Protein AF-A0A443QVW9-F1 (afdb_monomer_lite)

Structure (mmCIF, N/CA/C/O backbone):
data_AF-A0A443QVW9-F1
#
_entry.id   AF-A0A443QVW9-F1
#
loop_
_atom_site.group_PDB
_atom_site.id
_atom_site.type_symbol
_atom_site.label_atom_id
_atom_site.label_alt_id
_atom_site.label_comp_id
_atom_site.label_asym_id
_atom_site.label_entity_id
_atom_site.label_seq_id
_atom_site.pdbx_PDB_ins_code
_atom_site.Cartn_x
_atom_site.Cartn_y
_atom_site.Cartn_z
_atom_site.occupancy
_atom_site.B_iso_or_equiv
_atom_site.auth_seq_id
_atom_site.auth_comp_id
_atom_site.auth_asym_id
_atom_site.auth_atom_id
_atom_site.pdbx_PDB_model_num
ATOM 1 N N . MET A 1 1 ? -19.995 3.198 6.892 1.00 50.34 1 MET A N 1
ATOM 2 C CA . MET A 1 1 ? -18.628 3.761 6.885 1.00 50.34 1 MET A CA 1
ATOM 3 C C . MET A 1 1 ? -17.688 2.695 6.343 1.00 50.34 1 MET A C 1
ATOM 5 O O . MET A 1 1 ? -17.582 1.649 6.967 1.00 50.34 1 MET A O 1
ATOM 9 N N . SER A 1 2 ? -17.094 2.879 5.162 1.00 64.44 2 SER A N 1
ATOM 10 C CA . SER A 1 2 ? -16.105 1.927 4.634 1.00 64.44 2 SER A CA 1
ATOM 11 C C . SER A 1 2 ? -14.801 2.066 5.418 1.00 64.44 2 SER A C 1
ATOM 13 O O . SER A 1 2 ? -14.270 3.170 5.522 1.00 64.44 2 SER A O 1
ATOM 15 N N . THR A 1 3 ? -14.287 0.969 5.971 1.00 79.19 3 THR A N 1
ATOM 16 C CA . THR A 1 3 ? -12.974 0.950 6.630 1.00 79.19 3 THR A CA 1
ATOM 17 C C . THR A 1 3 ? -11.889 1.345 5.624 1.00 79.19 3 THR A C 1
ATOM 19 O O . THR A 1 3 ? -11.852 0.734 4.549 1.00 79.19 3 THR A O 1
ATOM 22 N N . PRO A 1 4 ? -11.020 2.328 5.928 1.00 88.94 4 PRO A N 1
ATOM 23 C CA . PRO A 1 4 ? -9.924 2.707 5.045 1.00 88.94 4 PRO A CA 1
ATOM 24 C C . PRO A 1 4 ? -9.041 1.506 4.706 1.00 88.94 4 PRO A C 1
ATOM 26 O O . PRO A 1 4 ? -8.842 0.605 5.525 1.00 88.94 4 PRO A O 1
ATOM 29 N N . GLN A 1 5 ? -8.498 1.502 3.495 1.00 92.12 5 GLN A N 1
ATOM 30 C CA . GLN A 1 5 ? -7.687 0.408 2.984 1.00 92.12 5 GLN A CA 1
ATOM 31 C C . GLN A 1 5 ? -6.344 0.948 2.509 1.00 92.12 5 GLN A C 1
ATOM 33 O O . GLN A 1 5 ? -6.285 1.930 1.773 1.00 92.12 5 GLN A O 1
ATOM 38 N N . VAL A 1 6 ? -5.271 0.274 2.907 1.00 93.81 6 VAL A N 1
ATOM 39 C CA . VAL A 1 6 ? -3.919 0.558 2.440 1.00 93.81 6 VAL A CA 1
ATOM 40 C C . VAL A 1 6 ? -3.589 -0.381 1.291 1.00 93.81 6 VAL A C 1
ATOM 42 O O . VAL A 1 6 ? -3.777 -1.593 1.399 1.00 93.81 6 VAL A O 1
ATOM 45 N N . THR A 1 7 ? -3.061 0.170 0.205 1.00 93.06 7 THR A N 1
ATOM 46 C CA . THR A 1 7 ? -2.527 -0.587 -0.927 1.00 93.06 7 THR A CA 1
ATOM 47 C C . THR A 1 7 ? -1.035 -0.312 -1.072 1.00 93.06 7 THR A C 1
ATOM 49 O O . THR A 1 7 ? -0.602 0.838 -0.998 1.00 93.06 7 THR A O 1
ATOM 52 N N . ALA A 1 8 ? -0.256 -1.371 -1.251 1.00 91.75 8 ALA A N 1
ATOM 53 C CA . ALA A 1 8 ? 1.181 -1.338 -1.449 1.00 91.75 8 ALA A CA 1
ATOM 54 C C . ALA A 1 8 ? 1.529 -1.429 -2.942 1.00 91.75 8 ALA A C 1
ATOM 56 O O . ALA A 1 8 ? 0.952 -2.231 -3.682 1.00 91.75 8 ALA A O 1
ATOM 57 N N . TYR A 1 9 ? 2.509 -0.639 -3.369 1.00 89.06 9 TYR A N 1
ATOM 58 C CA . TYR A 1 9 ? 3.019 -0.591 -4.738 1.00 89.06 9 TYR A CA 1
ATOM 59 C C . TYR A 1 9 ? 4.541 -0.682 -4.724 1.00 89.06 9 TYR A C 1
ATOM 61 O O . TYR A 1 9 ? 5.171 -0.094 -3.849 1.00 89.06 9 TYR A O 1
ATOM 69 N N . ILE A 1 10 ? 5.133 -1.377 -5.697 1.00 87.00 10 ILE A N 1
ATOM 70 C CA . ILE A 1 10 ? 6.578 -1.310 -5.948 1.00 87.00 10 ILE A CA 1
ATOM 71 C C . ILE A 1 10 ? 6.850 -0.283 -7.045 1.00 87.00 10 ILE A C 1
ATOM 73 O O . ILE A 1 10 ? 6.169 -0.271 -8.076 1.00 87.00 10 ILE A O 1
ATOM 77 N N . ILE A 1 11 ? 7.818 0.591 -6.807 1.00 85.50 11 ILE A N 1
ATOM 78 C CA . ILE A 1 11 ? 8.219 1.643 -7.739 1.00 85.50 11 ILE A CA 1
ATOM 79 C C . ILE A 1 11 ? 9.738 1.706 -7.850 1.00 85.50 11 ILE A C 1
ATOM 81 O O . ILE A 1 11 ? 10.445 1.355 -6.907 1.00 85.50 11 ILE A O 1
ATOM 85 N N . ASN A 1 12 ? 10.235 2.194 -8.981 1.00 83.81 12 ASN A N 1
ATOM 86 C CA . ASN A 1 12 ? 11.650 2.518 -9.152 1.00 83.81 12 ASN A CA 1
ATOM 87 C C . ASN A 1 12 ? 11.939 3.994 -8.816 1.00 83.81 12 ASN A C 1
ATOM 89 O O . ASN A 1 12 ? 11.043 4.782 -8.492 1.00 83.81 12 ASN A O 1
ATOM 93 N N . GLU A 1 13 ? 13.208 4.392 -8.901 1.00 81.94 13 GLU A N 1
ATOM 94 C CA . GLU A 1 13 ? 13.626 5.759 -8.581 1.00 81.94 13 GLU A CA 1
ATOM 95 C C . GLU A 1 13 ? 12.971 6.831 -9.474 1.00 81.94 13 GLU A C 1
ATOM 97 O O . GLU A 1 13 ? 12.591 7.893 -8.974 1.00 81.94 13 GLU A O 1
ATOM 102 N N . ALA A 1 14 ? 12.788 6.561 -10.770 1.00 80.81 14 ALA A N 1
ATOM 103 C CA . ALA A 1 14 ? 12.148 7.501 -11.692 1.00 80.81 14 ALA A CA 1
ATOM 104 C C . ALA A 1 14 ? 10.682 7.755 -11.304 1.00 80.81 14 ALA A C 1
ATOM 106 O O . ALA A 1 14 ? 10.269 8.903 -11.140 1.00 80.81 14 ALA A O 1
ATOM 107 N N . GLN A 1 15 ? 9.923 6.684 -11.056 1.00 82.56 15 GLN A N 1
ATOM 108 C CA . GLN A 1 15 ? 8.537 6.753 -10.592 1.00 82.56 15 GLN A CA 1
ATOM 109 C C . GLN A 1 15 ? 8.421 7.443 -9.229 1.00 82.56 15 GLN A C 1
ATOM 111 O O . GLN A 1 15 ? 7.493 8.215 -9.002 1.00 82.56 15 GLN A O 1
ATOM 116 N N . ARG A 1 16 ? 9.387 7.236 -8.327 1.00 80.56 16 ARG A N 1
ATOM 117 C CA . ARG A 1 16 ? 9.418 7.904 -7.019 1.00 80.56 16 ARG A CA 1
ATOM 118 C C . ARG A 1 16 ? 9.534 9.423 -7.134 1.00 80.56 16 ARG A C 1
ATOM 120 O O . ARG A 1 16 ? 8.894 10.134 -6.360 1.00 80.56 16 ARG A O 1
ATOM 127 N N . ARG A 1 17 ? 10.349 9.923 -8.067 1.00 79.94 17 ARG A N 1
ATOM 128 C CA . ARG A 1 17 ? 10.502 11.370 -8.300 1.00 79.94 17 ARG A CA 1
ATOM 129 C C . ARG A 1 17 ? 9.184 11.987 -8.764 1.00 79.94 17 ARG A C 1
ATOM 131 O O . ARG A 1 17 ? 8.789 13.011 -8.220 1.00 79.94 17 ARG A O 1
ATOM 138 N N . ILE A 1 18 ? 8.479 11.312 -9.672 1.00 78.62 18 ILE A N 1
ATOM 139 C CA . ILE A 1 18 ? 7.162 11.737 -10.169 1.00 78.62 18 ILE A CA 1
ATOM 140 C C . ILE A 1 18 ? 6.127 11.713 -9.038 1.00 78.62 18 ILE A C 1
ATOM 142 O O . ILE A 1 18 ? 5.429 12.697 -8.822 1.00 78.62 18 ILE A O 1
ATOM 146 N N . TRP A 1 19 ? 6.100 10.646 -8.234 1.00 76.31 19 TRP A N 1
ATOM 147 C CA . TRP A 1 19 ? 5.164 10.506 -7.111 1.00 76.31 19 TRP A CA 1
ATOM 148 C C . TRP A 1 19 ? 5.306 11.615 -6.060 1.00 76.31 19 TRP A C 1
ATOM 150 O O . TRP A 1 19 ? 4.339 11.966 -5.393 1.00 76.31 19 TRP A O 1
ATOM 160 N N . SER A 1 20 ? 6.512 12.161 -5.888 1.00 70.00 20 SER A N 1
ATOM 161 C CA . SER A 1 20 ? 6.760 13.277 -4.970 1.00 70.00 20 SER A CA 1
ATOM 162 C C . SER A 1 20 ? 6.390 14.644 -5.556 1.00 70.00 20 SER A C 1
ATOM 164 O O . SER A 1 20 ? 6.330 15.610 -4.797 1.00 70.00 20 SER A O 1
ATOM 166 N N . GLN A 1 21 ? 6.224 14.744 -6.877 1.00 68.25 21 GLN A N 1
ATOM 167 C CA . GLN A 1 21 ? 5.995 15.997 -7.602 1.00 68.25 21 GLN A CA 1
ATOM 168 C C . GLN A 1 21 ? 4.536 16.159 -8.042 1.00 68.25 21 GLN A C 1
ATOM 170 O O . GLN A 1 21 ? 4.031 17.279 -8.075 1.00 68.25 21 GLN A O 1
ATOM 175 N N . GLU A 1 22 ? 3.841 15.066 -8.365 1.00 58.50 22 GLU A N 1
ATOM 176 C CA . GLU A 1 22 ? 2.443 15.125 -8.781 1.00 58.50 22 GLU A CA 1
ATOM 177 C C . GLU A 1 22 ? 1.484 15.232 -7.585 1.00 58.50 22 GLU A C 1
ATOM 179 O O . GLU A 1 22 ? 1.321 14.308 -6.791 1.00 58.50 22 GLU A O 1
ATOM 184 N N . LEU A 1 23 ? 0.764 16.357 -7.528 1.00 53.66 23 LEU A N 1
ATOM 185 C CA . LEU A 1 23 ? -0.484 16.533 -6.767 1.00 53.66 23 LEU A CA 1
ATOM 186 C C . LEU A 1 23 ? -1.653 15.717 -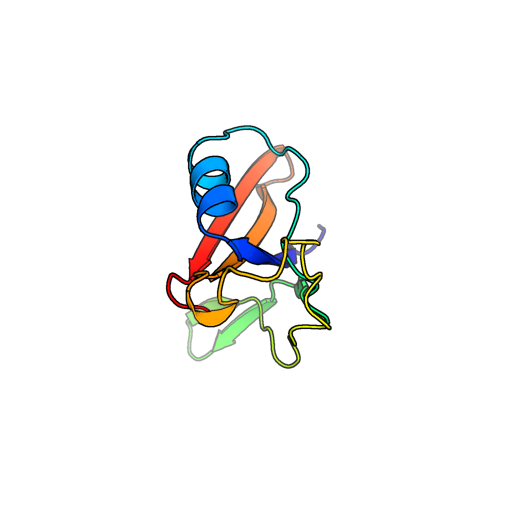7.352 1.00 53.66 23 LEU A C 1
ATOM 188 O O . LEU A 1 23 ? -2.713 15.620 -6.734 1.00 53.66 23 LE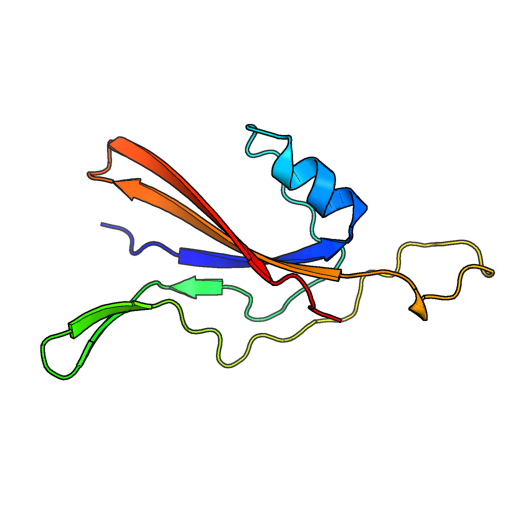U A O 1
ATOM 192 N N . ASN A 1 24 ? -1.481 15.152 -8.551 1.00 48.78 24 ASN A N 1
ATOM 193 C CA . ASN A 1 24 ? -2.533 14.465 -9.280 1.00 48.78 24 ASN A CA 1
ATOM 194 C C . ASN A 1 24 ? -2.481 12.957 -9.051 1.00 48.78 24 ASN A C 1
ATOM 196 O O . ASN A 1 24 ? -1.466 12.297 -9.245 1.00 48.78 24 ASN A O 1
ATOM 200 N N . LEU A 1 25 ? -3.639 12.412 -8.684 1.00 49.22 25 LEU A N 1
ATOM 201 C CA . LEU A 1 25 ? -3.932 10.993 -8.484 1.00 49.22 25 LEU A CA 1
ATOM 202 C C . LEU A 1 25 ? -3.934 10.190 -9.808 1.00 49.22 25 LEU A C 1
ATOM 204 O O . LEU A 1 25 ? -4.787 9.327 -10.016 1.00 49.22 25 LEU A O 1
ATOM 208 N N . GLY A 1 26 ? -3.020 10.493 -10.734 1.00 46.72 26 GLY A N 1
ATOM 209 C CA . GLY A 1 26 ? -2.848 9.760 -11.985 1.00 46.72 26 GLY A CA 1
ATOM 210 C C . GLY A 1 26 ? -2.431 8.318 -11.712 1.00 46.72 26 GLY A C 1
ATOM 211 O O . GLY A 1 26 ? -1.738 8.048 -10.733 1.00 46.72 26 GLY A O 1
ATOM 212 N N . LYS A 1 27 ? -2.910 7.378 -12.543 1.00 53.25 27 LYS A N 1
ATOM 213 C CA . LYS A 1 27 ? -2.723 5.926 -12.380 1.00 53.25 27 LYS A CA 1
ATOM 214 C C . LYS A 1 27 ? -1.284 5.606 -11.983 1.00 53.25 27 LYS A C 1
ATOM 216 O O . LYS A 1 27 ? -0.355 5.719 -12.773 1.00 53.25 27 LYS A O 1
ATOM 221 N N . LYS A 1 28 ? -1.144 5.184 -10.732 1.00 63.22 28 LYS A N 1
ATOM 222 C CA . LYS A 1 28 ? 0.107 4.809 -10.087 1.00 63.22 28 LYS A CA 1
ATOM 223 C C . LYS A 1 28 ? 0.598 3.503 -10.684 1.00 63.22 28 LYS A C 1
ATOM 225 O O . LYS A 1 28 ? 0.288 2.419 -10.193 1.00 63.22 28 LYS A O 1
ATOM 230 N N . GLU A 1 29 ? 1.293 3.610 -11.807 1.00 67.06 29 GLU A N 1
ATOM 231 C CA . GLU A 1 29 ? 1.870 2.458 -12.479 1.00 67.06 29 GLU A CA 1
ATOM 232 C C . GLU A 1 29 ? 2.988 1.883 -11.613 1.00 67.06 29 GLU A C 1
ATOM 234 O O . GLU A 1 29 ? 4.011 2.514 -11.363 1.00 67.06 29 GLU A O 1
ATOM 239 N N . SER A 1 30 ? 2.770 0.669 -11.116 1.00 75.50 30 SER A N 1
ATOM 240 C CA . SER A 1 30 ? 3.786 -0.075 -10.382 1.00 75.50 30 SER A CA 1
ATOM 241 C C . SER A 1 30 ? 4.760 -0.714 -11.372 1.00 75.50 30 SER A C 1
ATOM 243 O O . SER A 1 30 ? 4.334 -1.300 -12.369 1.00 75.50 30 SER A O 1
ATOM 245 N N . CYS A 1 31 ? 6.067 -0.641 -11.105 1.00 78.31 31 CYS A N 1
ATOM 246 C CA . CYS A 1 31 ? 7.091 -1.292 -11.938 1.00 78.31 31 CYS A CA 1
ATOM 247 C C . CYS A 1 31 ? 7.133 -2.822 -11.770 1.00 78.31 31 CYS A C 1
ATOM 249 O O . CYS A 1 31 ? 7.897 -3.513 -12.438 1.00 78.31 31 CYS A O 1
ATOM 251 N N . GLY A 1 32 ? 6.312 -3.375 -10.879 1.00 79.69 32 GLY A N 1
ATOM 252 C CA . GLY A 1 32 ? 6.227 -4.800 -10.603 1.00 79.69 32 GLY A CA 1
ATOM 253 C C . GLY A 1 32 ? 4.859 -5.167 -10.049 1.00 79.69 32 GLY A C 1
ATOM 254 O O . GLY A 1 32 ? 4.002 -4.314 -9.835 1.00 79.69 32 GLY A O 1
ATOM 255 N N . GLN A 1 33 ? 4.631 -6.458 -9.836 1.00 84.00 33 GLN A N 1
ATOM 256 C CA . GLN A 1 33 ? 3.378 -6.936 -9.271 1.00 84.00 33 GLN A CA 1
ATOM 257 C C . GLN A 1 33 ? 3.622 -7.399 -7.840 1.00 84.00 33 GLN A C 1
ATOM 259 O O . GLN A 1 33 ? 4.475 -8.245 -7.598 1.00 84.00 33 GLN A O 1
ATOM 264 N N . ILE A 1 34 ? 2.862 -6.875 -6.883 1.00 88.81 34 ILE A N 1
ATOM 265 C CA . ILE A 1 34 ? 2.835 -7.393 -5.514 1.00 88.81 34 ILE A CA 1
ATOM 266 C C . ILE A 1 34 ? 1.515 -8.148 -5.341 1.00 88.81 34 ILE A C 1
ATOM 268 O O . ILE A 1 34 ? 0.441 -7.607 -5.586 1.00 88.81 34 ILE A O 1
ATOM 272 N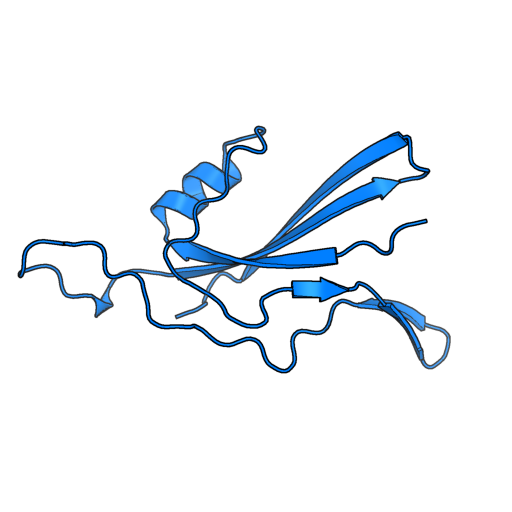 N . SER A 1 35 ? 1.595 -9.409 -4.933 1.00 91.06 35 SER A N 1
ATOM 273 C CA . SER A 1 35 ? 0.440 -10.203 -4.505 1.00 91.06 35 SER A CA 1
ATOM 274 C C . SER A 1 35 ? 0.140 -9.956 -3.025 1.00 91.06 35 SER A C 1
ATOM 276 O O . SER A 1 35 ? 1.063 -9.727 -2.237 1.00 91.06 35 SER A O 1
ATOM 278 N N . ASN A 1 36 ? -1.143 -10.001 -2.647 1.00 92.25 36 ASN A N 1
ATOM 279 C CA . ASN A 1 36 ? -1.625 -9.650 -1.302 1.00 92.25 36 ASN A CA 1
ATOM 280 C C . ASN A 1 36 ? -1.134 -8.262 -0.850 1.00 92.25 36 ASN A C 1
ATOM 282 O O . ASN A 1 36 ? -0.675 -8.076 0.276 1.00 92.25 36 ASN A O 1
ATOM 286 N N . ASN A 1 37 ? -1.192 -7.289 -1.759 1.00 92.88 37 ASN A N 1
ATOM 287 C CA . ASN A 1 37 ? -0.684 -5.934 -1.569 1.00 92.88 37 ASN A CA 1
ATOM 288 C C . ASN A 1 37 ? -1.709 -4.990 -0.933 1.00 92.88 37 ASN A C 1
ATOM 290 O O . ASN A 1 37 ? -1.568 -3.776 -1.020 1.00 92.88 37 ASN A O 1
ATOM 294 N N . THR A 1 38 ? -2.754 -5.520 -0.315 1.00 94.00 38 THR A N 1
ATOM 295 C CA . THR A 1 38 ? -3.857 -4.738 0.222 1.00 94.00 38 THR A CA 1
ATOM 296 C C . THR A 1 38 ? -4.144 -5.178 1.647 1.00 94.00 38 THR A C 1
ATOM 298 O O . THR A 1 38 ? -4.253 -6.374 1.908 1.00 94.00 38 THR A O 1
ATOM 301 N N . ALA A 1 39 ? -4.305 -4.217 2.554 1.00 94.69 39 ALA A N 1
ATOM 302 C CA . ALA A 1 39 ? -4.679 -4.465 3.938 1.00 94.69 39 ALA A CA 1
ATOM 303 C C . ALA A 1 39 ? -5.722 -3.444 4.398 1.00 94.69 39 ALA A C 1
ATOM 305 O O . ALA A 1 39 ? -5.633 -2.255 4.084 1.00 94.69 39 ALA A O 1
ATOM 306 N N . LYS A 1 40 ? -6.717 -3.903 5.156 1.00 93.19 40 LYS A N 1
ATOM 307 C CA . LYS A 1 40 ? -7.657 -3.005 5.832 1.00 93.19 40 LYS A CA 1
ATOM 308 C C . LYS A 1 40 ? -6.967 -2.368 7.033 1.00 93.19 40 LYS A C 1
ATOM 310 O O . LYS A 1 40 ? -6.118 -2.995 7.664 1.00 93.19 40 LYS A O 1
ATOM 315 N N . MET A 1 41 ? -7.325 -1.123 7.326 1.00 90.56 41 MET A N 1
ATOM 316 C CA . MET A 1 41 ? -6.959 -0.496 8.588 1.00 90.56 41 MET A CA 1
ATOM 317 C C . MET A 1 41 ? -7.876 -1.019 9.689 1.00 90.56 41 MET A C 1
ATOM 319 O O . MET A 1 41 ? -9.100 -0.936 9.577 1.00 90.56 41 MET A O 1
ATOM 323 N N . GLU A 1 42 ? -7.276 -1.536 10.750 1.00 89.31 42 GLU A N 1
ATOM 324 C CA . GLU A 1 42 ? -7.958 -2.088 11.912 1.00 89.31 42 GLU A CA 1
ATOM 325 C C . GLU A 1 42 ? -7.566 -1.284 13.150 1.00 89.31 42 GLU A C 1
ATOM 327 O O . GLU A 1 42 ? -6.393 -0.958 13.357 1.00 89.31 42 GLU A O 1
ATOM 332 N N . CYS A 1 43 ? -8.557 -0.941 13.969 1.00 87.00 43 CYS A N 1
ATOM 333 C CA . CYS A 1 43 ? -8.304 -0.364 15.280 1.00 87.00 43 CYS A CA 1
ATOM 334 C C . CYS A 1 43 ? -7.892 -1.494 16.222 1.00 87.00 43 CYS A C 1
ATOM 336 O O . CYS A 1 43 ? -8.674 -2.412 16.465 1.00 87.00 43 CYS A O 1
ATOM 338 N N . ILE A 1 44 ? -6.675 -1.420 16.742 1.00 83.12 44 ILE A N 1
ATOM 339 C CA . ILE A 1 44 ? -6.153 -2.350 17.734 1.00 83.12 44 ILE A CA 1
ATOM 340 C C . ILE A 1 44 ? -6.077 -1.605 19.063 1.00 83.12 44 ILE A C 1
ATOM 342 O O . ILE A 1 44 ? -5.476 -0.531 19.154 1.00 83.12 44 ILE A O 1
ATOM 346 N N . GLU A 1 45 ? -6.706 -2.185 20.080 1.00 82.50 45 GLU A N 1
ATOM 347 C CA . GLU A 1 45 ? -6.650 -1.725 21.463 1.00 82.50 45 GLU A CA 1
ATOM 348 C C . GLU A 1 45 ? -5.763 -2.678 22.258 1.00 82.50 45 GLU A C 1
ATOM 350 O O . GLU A 1 45 ? -6.078 -3.857 22.411 1.00 82.50 45 GLU A O 1
ATOM 355 N N . PHE A 1 46 ? -4.631 -2.172 22.746 1.00 75.56 46 PHE A N 1
ATOM 356 C CA . PHE A 1 46 ? -3.746 -2.916 23.636 1.00 75.56 46 PHE A CA 1
ATOM 357 C C . PHE A 1 46 ? -3.257 -1.990 24.744 1.00 75.56 46 PHE A C 1
ATOM 359 O O . PHE A 1 46 ? -2.677 -0.948 24.451 1.00 75.56 46 PHE A O 1
ATOM 366 N N . GLN A 1 47 ? -3.504 -2.376 26.001 1.00 70.75 47 GLN A N 1
ATOM 367 C CA . GLN A 1 47 ? -3.031 -1.662 27.197 1.00 70.75 47 GLN A CA 1
ATOM 368 C C . GLN A 1 47 ? -3.247 -0.135 27.112 1.00 70.75 47 GLN A C 1
ATOM 370 O O . GLN A 1 47 ? -2.297 0.635 27.162 1.00 70.75 47 GLN A O 1
ATOM 375 N N . GLU A 1 48 ? -4.504 0.292 26.928 1.00 75.50 48 GLU A N 1
ATOM 376 C CA . GLU A 1 48 ? -4.944 1.704 26.848 1.00 75.50 48 GLU A CA 1
ATOM 377 C C . GLU A 1 48 ? -4.521 2.491 25.591 1.00 75.50 48 GLU A C 1
ATOM 379 O O . GLU A 1 48 ? -5.028 3.588 25.349 1.00 75.50 48 GLU A O 1
ATOM 384 N N . ILE A 1 49 ? -3.678 1.926 24.723 1.00 76.19 49 ILE A N 1
ATOM 385 C CA . ILE A 1 49 ? -3.275 2.565 23.467 1.00 76.19 49 ILE A CA 1
ATOM 386 C C . ILE A 1 49 ? -4.248 2.166 22.353 1.00 76.19 49 ILE A C 1
ATOM 388 O O . ILE A 1 49 ? -4.357 0.994 21.984 1.00 76.19 49 ILE A O 1
ATOM 392 N N . LYS A 1 50 ? -4.924 3.164 21.771 1.00 86.38 50 LYS A N 1
ATOM 393 C CA . LYS A 1 50 ? -5.734 3.015 20.553 1.00 86.38 50 LYS A CA 1
ATOM 394 C C . LYS A 1 50 ? -4.869 3.298 19.333 1.00 86.38 50 LYS A C 1
ATOM 396 O O . LYS A 1 50 ? -4.523 4.447 19.072 1.00 86.38 50 LYS A O 1
ATOM 401 N N . SER A 1 51 ? -4.531 2.253 18.583 1.00 86.25 51 SER A N 1
ATOM 402 C CA . SER A 1 51 ? -3.758 2.369 17.343 1.00 86.25 51 SER A CA 1
ATOM 403 C C . SER A 1 51 ? -4.589 1.951 16.139 1.00 86.25 51 SER A C 1
ATOM 405 O O . SER A 1 51 ? -5.383 1.020 16.221 1.00 86.25 51 SER A O 1
ATOM 407 N N . VAL A 1 52 ? -4.379 2.608 15.000 1.00 88.44 52 VAL A N 1
ATOM 408 C CA . VAL A 1 52 ? -4.951 2.196 13.712 1.00 88.44 52 VAL A CA 1
ATOM 409 C C . VAL A 1 52 ? -3.834 1.584 12.882 1.00 88.44 52 VAL A C 1
ATOM 411 O O . VAL A 1 52 ? -2.855 2.258 12.566 1.00 88.44 52 VAL A O 1
ATOM 414 N N . ILE A 1 53 ? -3.953 0.297 12.566 1.00 90.00 53 ILE A N 1
ATOM 415 C CA . ILE A 1 53 ? -2.874 -0.503 11.979 1.00 90.00 53 ILE A CA 1
ATOM 416 C C . ILE A 1 53 ? -3.378 -1.205 10.717 1.00 90.00 53 ILE A C 1
ATOM 418 O O . ILE A 1 53 ? -4.471 -1.756 10.696 1.00 90.00 53 ILE A O 1
ATOM 422 N N . ALA A 1 54 ? -2.559 -1.222 9.663 1.00 92.25 54 ALA A N 1
ATOM 423 C CA . ALA A 1 54 ? -2.766 -2.064 8.486 1.00 92.25 54 ALA A CA 1
ATOM 424 C C . ALA A 1 54 ? -1.657 -3.124 8.424 1.00 92.25 54 ALA A C 1
ATOM 426 O O . ALA A 1 54 ? -0.476 -2.784 8.341 1.00 92.25 54 ALA A O 1
ATOM 427 N N . SER A 1 55 ? -2.023 -4.409 8.492 1.00 93.12 55 SER A N 1
ATOM 428 C CA . SER A 1 55 ? -1.061 -5.517 8.587 1.00 93.12 55 SER A CA 1
ATOM 429 C C . SER A 1 55 ? -0.897 -6.261 7.260 1.00 93.12 55 SER A C 1
ATOM 431 O O . SER A 1 55 ? -1.858 -6.780 6.698 1.00 93.12 55 SER A O 1
ATOM 433 N N . PHE A 1 56 ? 0.346 -6.372 6.788 1.00 93.19 56 PHE A N 1
ATOM 434 C CA . PHE A 1 56 ? 0.711 -7.046 5.539 1.00 93.19 56 PHE A CA 1
ATOM 435 C C . PHE A 1 56 ? 1.484 -8.343 5.832 1.00 93.19 56 PHE A C 1
ATOM 437 O O . PHE A 1 56 ? 2.704 -8.388 5.721 1.00 93.19 56 PHE A O 1
ATOM 444 N N . LYS A 1 57 ? 0.785 -9.414 6.234 1.00 91.69 57 LYS A N 1
ATOM 445 C CA . LYS A 1 57 ? 1.421 -10.678 6.682 1.00 91.69 57 LYS A CA 1
ATOM 446 C C . LYS A 1 57 ? 1.887 -11.596 5.551 1.00 91.69 57 LYS A C 1
ATOM 448 O O . LYS A 1 57 ? 2.783 -12.411 5.735 1.00 91.69 57 LYS A O 1
ATOM 453 N N . SER A 1 58 ? 1.242 -11.515 4.391 1.00 91.69 58 SER A N 1
ATOM 454 C CA . SER A 1 58 ? 1.477 -12.433 3.266 1.00 91.69 58 SER A CA 1
ATOM 455 C C . SER A 1 58 ? 1.745 -11.697 1.958 1.00 91.69 58 SER A C 1
ATOM 457 O O . SER A 1 58 ? 1.509 -12.251 0.884 1.00 91.69 58 SER A O 1
ATOM 459 N N . MET A 1 59 ? 2.222 -10.454 2.058 1.00 92.38 59 MET A N 1
ATOM 460 C CA . MET A 1 59 ? 2.612 -9.640 0.914 1.00 92.38 59 MET A CA 1
ATOM 461 C C . MET A 1 59 ? 3.849 -10.247 0.253 1.00 92.38 59 MET A C 1
ATOM 463 O O . MET A 1 59 ? 4.836 -10.545 0.925 1.00 92.38 59 MET A O 1
ATOM 467 N N . ARG A 1 60 ? 3.790 -10.462 -1.062 1.00 89.44 60 ARG A N 1
ATOM 468 C CA . ARG A 1 60 ? 4.891 -11.073 -1.819 1.00 89.44 60 ARG A CA 1
ATOM 469 C C . ARG A 1 60 ? 5.050 -10.394 -3.161 1.00 89.44 60 ARG A C 1
ATOM 471 O O . ARG A 1 60 ? 4.055 -10.146 -3.843 1.00 89.44 60 ARG A O 1
ATOM 478 N N . LEU A 1 61 ? 6.294 -10.175 -3.568 1.00 86.31 61 LEU A N 1
ATOM 479 C CA . LEU A 1 61 ? 6.605 -9.752 -4.924 1.00 86.31 61 LEU A CA 1
ATOM 480 C C . LEU A 1 61 ? 6.282 -10.910 -5.885 1.00 86.31 61 LEU A C 1
ATOM 482 O O . LEU A 1 61 ? 6.914 -11.963 -5.843 1.00 86.31 61 LEU A O 1
ATOM 486 N N . ALA A 1 62 ? 5.248 -10.737 -6.705 1.00 78.25 62 ALA A N 1
ATOM 487 C CA . ALA A 1 62 ? 4.988 -11.595 -7.853 1.00 78.25 62 ALA A CA 1
ATOM 488 C C . ALA A 1 62 ? 5.969 -11.229 -8.981 1.00 78.25 62 ALA A C 1
ATOM 490 O O . ALA A 1 62 ? 6.584 -10.163 -8.938 1.00 78.25 62 ALA A O 1
ATOM 491 N N . LYS A 1 63 ? 6.159 -12.135 -9.957 1.00 66.88 63 LYS A N 1
ATOM 492 C CA . LYS A 1 63 ? 7.200 -12.033 -11.002 1.00 66.88 63 LYS A CA 1
ATOM 493 C C . LYS A 1 63 ? 7.388 -10.578 -11.477 1.00 66.88 63 LYS A C 1
ATOM 495 O O . LYS A 1 63 ? 6.403 -9.964 -11.894 1.00 66.88 63 LYS A O 1
ATOM 500 N N . PRO A 1 64 ? 8.612 -10.019 -11.427 1.00 57.06 64 PRO A N 1
ATOM 501 C CA . PRO A 1 64 ? 8.842 -8.654 -11.878 1.00 57.06 64 PRO A CA 1
ATOM 502 C C . PRO A 1 64 ? 8.458 -8.542 -13.356 1.00 57.06 64 PRO A C 1
ATOM 504 O O . PRO A 1 64 ? 8.834 -9.397 -14.163 1.00 57.06 64 PRO A O 1
ATOM 507 N N . LYS A 1 65 ? 7.716 -7.490 -13.720 1.00 56.06 65 LYS A N 1
ATOM 508 C CA . LYS A 1 65 ? 7.587 -7.089 -15.122 1.00 56.06 65 LYS A CA 1
ATOM 509 C C . LYS A 1 65 ? 8.959 -6.567 -15.534 1.00 56.06 65 LYS A C 1
ATOM 511 O O . LYS A 1 65 ? 9.273 -5.410 -15.282 1.00 56.06 65 LYS A O 1
ATOM 516 N N . ARG A 1 66 ? 9.813 -7.428 -16.093 1.00 54.97 66 ARG A N 1
ATOM 517 C CA . ARG A 1 66 ? 11.040 -6.955 -16.736 1.00 54.97 66 ARG A CA 1
ATOM 518 C C . ARG A 1 66 ? 10.601 -6.017 -17.851 1.00 54.97 66 ARG A C 1
ATOM 520 O O . ARG A 1 66 ? 9.898 -6.445 -18.759 1.00 54.97 66 ARG A O 1
ATOM 527 N N . ALA A 1 67 ? 10.965 -4.744 -17.743 1.00 49.16 67 ALA A N 1
ATOM 528 C CA . ALA A 1 67 ? 10.968 -3.884 -18.910 1.00 49.16 67 ALA A CA 1
ATOM 529 C C . ALA A 1 67 ? 11.884 -4.550 -19.946 1.00 49.16 67 ALA A C 1
ATOM 531 O O . ALA A 1 67 ? 12.951 -5.046 -19.575 1.00 49.16 67 ALA A O 1
ATOM 532 N N . ASP A 1 68 ? 11.464 -4.592 -21.207 1.00 49.12 68 ASP A N 1
ATOM 533 C CA . ASP A 1 68 ? 12.260 -5.079 -22.335 1.00 49.12 68 ASP A CA 1
ATOM 534 C C . ASP A 1 68 ? 13.474 -4.158 -22.563 1.00 49.12 68 ASP A C 1
ATOM 536 O O . ASP A 1 68 ? 13.548 -3.394 -23.524 1.00 49.12 68 ASP A O 1
ATOM 540 N N . LYS A 1 69 ? 14.430 -4.152 -21.631 1.00 51.41 69 LYS A N 1
ATOM 541 C CA . LYS A 1 69 ? 15.669 -3.394 -21.750 1.00 51.41 69 LYS A CA 1
ATOM 542 C C . LYS A 1 69 ? 16.695 -4.237 -22.496 1.00 51.41 69 LYS A C 1
ATOM 544 O O . LYS A 1 69 ? 16.979 -5.381 -22.143 1.00 51.41 69 LYS A O 1
ATOM 549 N N . LYS A 1 70 ? 17.246 -3.639 -23.554 1.00 52.84 70 LYS A N 1
ATOM 550 C CA . LYS A 1 70 ? 18.309 -4.183 -24.404 1.00 52.84 70 LYS A CA 1
ATOM 551 C C . LYS A 1 70 ? 19.507 -4.621 -23.549 1.00 52.84 70 LYS A C 1
ATOM 553 O O . LYS A 1 70 ? 20.219 -3.770 -23.042 1.00 52.84 70 LYS A O 1
ATOM 558 N N . ALA A 1 71 ? 19.674 -5.935 -23.409 1.00 47.88 71 ALA A N 1
ATOM 559 C CA . ALA A 1 71 ? 20.862 -6.785 -23.201 1.00 47.88 71 ALA A CA 1
ATOM 560 C C . ALA A 1 71 ? 22.182 -6.288 -22.539 1.00 47.88 71 ALA A C 1
ATOM 562 O O . ALA A 1 71 ? 23.113 -7.086 -22.493 1.00 47.88 71 ALA A O 1
ATOM 563 N N . MET A 1 72 ? 22.329 -5.066 -22.017 1.00 50.03 72 MET A N 1
ATOM 564 C CA . MET A 1 72 ? 23.631 -4.571 -21.534 1.00 50.03 72 MET A CA 1
ATOM 565 C C . MET A 1 72 ? 23.596 -3.750 -20.234 1.00 50.03 72 MET A C 1
ATOM 567 O O . MET A 1 72 ? 24.654 -3.425 -19.706 1.00 50.03 72 MET A O 1
ATOM 571 N N . GLU A 1 73 ? 22.425 -3.468 -19.659 1.00 50.06 73 GLU A N 1
ATOM 572 C CA . GLU A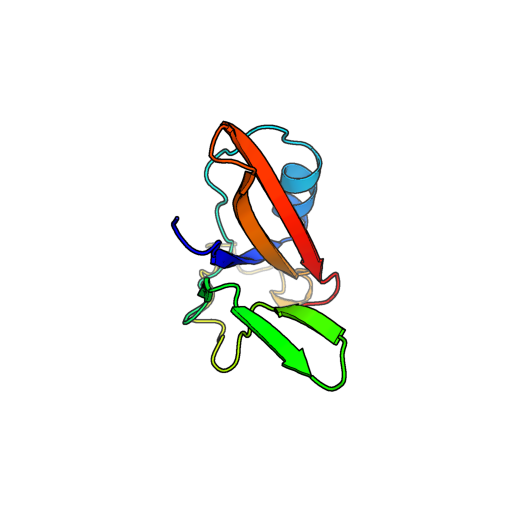 1 73 ? 22.340 -2.930 -18.293 1.00 50.06 73 GLU A CA 1
ATOM 573 C C . GLU A 1 73 ? 22.116 -4.082 -17.308 1.00 50.06 73 GLU A C 1
ATOM 575 O O . GLU A 1 73 ? 21.127 -4.817 -17.393 1.00 50.06 73 GLU A O 1
ATOM 580 N N . SER A 1 74 ? 23.048 -4.269 -16.374 1.00 55.03 74 SER A N 1
ATOM 581 C CA . SER A 1 74 ? 22.871 -5.177 -15.248 1.00 55.03 74 SER A CA 1
ATOM 582 C C . SER A 1 74 ? 21.642 -4.752 -14.446 1.00 55.03 74 SER A C 1
ATOM 584 O O . SER A 1 74 ? 21.599 -3.673 -13.869 1.00 55.03 74 SER A O 1
ATOM 586 N N . VAL A 1 75 ? 20.656 -5.644 -14.338 1.00 52.38 75 VAL A N 1
ATOM 587 C CA . VAL A 1 75 ? 19.431 -5.485 -13.519 1.00 52.38 75 VAL A CA 1
ATOM 588 C C . VAL A 1 75 ? 19.739 -5.225 -12.026 1.00 52.38 75 VAL A C 1
ATOM 590 O O . VAL A 1 75 ? 18.845 -4.914 -11.250 1.00 52.38 75 VAL A O 1
ATOM 593 N N . MET A 1 76 ? 21.004 -5.344 -11.617 1.00 58.62 76 MET A N 1
ATOM 594 C CA . MET A 1 76 ? 21.476 -5.276 -10.234 1.00 58.62 76 MET A CA 1
ATOM 595 C C . MET A 1 76 ? 21.610 -3.850 -9.667 1.00 58.62 76 MET A C 1
ATOM 597 O O . MET A 1 76 ? 21.749 -3.726 -8.456 1.00 58.62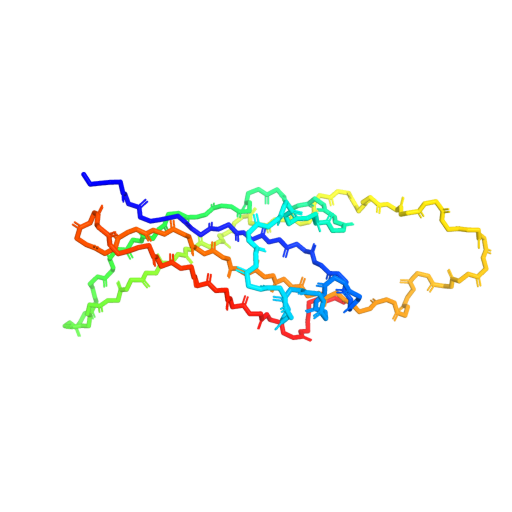 76 MET A O 1
ATOM 601 N N . ASP A 1 77 ? 21.535 -2.796 -10.491 1.00 64.81 77 ASP A N 1
ATOM 602 C CA . ASP A 1 77 ? 21.736 -1.403 -10.038 1.00 64.81 77 ASP A CA 1
ATOM 603 C C . ASP A 1 77 ? 20.436 -0.587 -9.901 1.00 64.81 77 ASP A C 1
ATOM 605 O O . ASP A 1 77 ? 20.457 0.567 -9.456 1.00 64.81 77 ASP A O 1
ATOM 609 N N . GLU A 1 78 ? 19.286 -1.155 -10.277 1.00 72.31 78 GLU A N 1
ATOM 610 C CA . GLU A 1 78 ? 18.004 -0.466 -10.122 1.00 72.31 78 GLU A CA 1
ATOM 611 C C . GLU A 1 78 ? 17.556 -0.478 -8.655 1.00 72.31 78 GLU A C 1
ATOM 613 O O . GLU A 1 78 ? 17.412 -1.529 -8.039 1.00 72.31 78 GLU A O 1
ATOM 618 N N . LYS A 1 79 ? 17.306 0.715 -8.101 1.00 80.38 79 LYS A N 1
ATOM 619 C CA . LYS A 1 79 ? 16.786 0.888 -6.740 1.00 80.38 79 LYS A CA 1
ATOM 620 C C . LYS A 1 79 ? 15.268 0.892 -6.749 1.00 80.38 79 LYS A C 1
ATOM 622 O O . LYS A 1 79 ? 14.655 1.738 -7.418 1.00 80.38 79 LYS A O 1
ATOM 627 N N . PHE A 1 80 ? 14.674 0.027 -5.935 1.00 83.44 80 PHE A N 1
ATOM 628 C CA . PHE A 1 80 ? 13.231 -0.031 -5.764 1.00 83.44 80 PHE A CA 1
ATOM 629 C C . PHE A 1 80 ? 12.794 0.473 -4.382 1.00 83.44 80 PHE A C 1
ATOM 631 O O . PHE A 1 80 ? 13.550 0.564 -3.411 1.00 83.44 80 PHE A O 1
ATOM 638 N N . ALA A 1 81 ? 11.534 0.891 -4.310 1.00 85.69 81 ALA A N 1
ATOM 639 C CA . ALA A 1 81 ? 10.873 1.291 -3.081 1.00 85.69 81 ALA A CA 1
ATOM 640 C C . ALA A 1 81 ? 9.464 0.706 -3.043 1.00 85.69 81 ALA A C 1
ATOM 642 O O . ALA A 1 81 ? 8.799 0.580 -4.073 1.00 85.69 81 ALA A O 1
ATOM 643 N N . ILE A 1 82 ? 8.991 0.398 -1.836 1.00 88.62 82 ILE A N 1
ATOM 644 C CA . ILE A 1 82 ? 7.584 0.071 -1.606 1.00 88.62 82 ILE A CA 1
ATOM 645 C C . ILE A 1 82 ? 6.886 1.322 -1.079 1.00 88.62 82 ILE A C 1
ATOM 647 O O . ILE A 1 82 ? 7.354 1.956 -0.127 1.00 88.62 82 ILE A O 1
ATOM 651 N N . VAL A 1 83 ? 5.761 1.662 -1.705 1.00 89.50 83 VAL A N 1
ATOM 652 C CA . VAL A 1 83 ? 4.875 2.750 -1.288 1.00 89.50 83 VAL A CA 1
ATOM 653 C C . VAL A 1 83 ? 3.591 2.169 -0.745 1.00 89.50 83 VAL A C 1
ATOM 655 O O . VAL A 1 83 ? 2.898 1.439 -1.446 1.00 89.50 83 VAL A O 1
ATOM 658 N N . PHE A 1 84 ? 3.258 2.540 0.484 1.00 92.12 84 PHE A N 1
ATOM 659 C CA . PHE A 1 84 ? 1.972 2.253 1.097 1.00 92.12 84 PHE A CA 1
ATOM 660 C C . PHE A 1 84 ? 1.089 3.477 0.967 1.00 92.12 84 PHE A C 1
ATOM 662 O O . PHE A 1 84 ? 1.457 4.557 1.428 1.00 92.12 84 PHE A O 1
ATOM 669 N N . GLN A 1 85 ? -0.072 3.308 0.353 1.00 90.88 85 GLN A N 1
ATOM 670 C CA . GLN A 1 85 ? -1.010 4.394 0.143 1.00 90.88 85 GLN A CA 1
ATOM 671 C C . GLN A 1 85 ? -2.386 4.048 0.686 1.00 90.88 85 GLN A C 1
ATOM 673 O O . GLN A 1 85 ? -2.894 2.958 0.441 1.00 90.88 85 GLN A O 1
ATOM 678 N N . SER A 1 86 ? -3.014 5.017 1.341 1.00 91.19 86 SER A N 1
ATOM 679 C CA . SER A 1 86 ? -4.430 4.981 1.688 1.00 91.19 86 SER A CA 1
ATOM 680 C C . SER A 1 86 ? -5.128 6.216 1.145 1.00 91.19 86 SER A C 1
ATOM 682 O O . SER A 1 86 ? -4.592 7.322 1.230 1.00 91.19 86 SER A O 1
ATOM 684 N N . GLU A 1 87 ? -6.329 6.024 0.614 1.00 88.94 87 GLU A N 1
ATOM 685 C CA . GLU A 1 87 ? -7.234 7.104 0.246 1.00 88.94 87 GLU A CA 1
ATOM 686 C C . GLU A 1 87 ? -8.562 6.889 0.966 1.00 88.94 87 GLU A C 1
ATOM 688 O O . GLU A 1 87 ? -9.182 5.829 0.867 1.00 88.94 87 GLU A O 1
ATOM 693 N N . PHE A 1 88 ? -8.977 7.879 1.747 1.00 88.69 88 PHE A N 1
ATOM 694 C CA . PHE A 1 88 ? -10.205 7.820 2.529 1.00 88.69 88 PHE A CA 1
ATOM 695 C C . PHE A 1 88 ? -10.766 9.221 2.753 1.00 88.69 88 PHE A C 1
ATOM 697 O O . PHE A 1 88 ? -10.109 10.220 2.473 1.00 88.69 88 PHE A O 1
ATOM 704 N N . LYS A 1 89 ? -12.003 9.305 3.250 1.00 89.00 89 LYS A N 1
ATOM 705 C CA . LYS A 1 89 ? -12.643 10.583 3.573 1.00 89.00 89 LYS A CA 1
ATOM 706 C C . LYS A 1 89 ? -12.831 10.732 5.074 1.00 89.00 89 LYS A C 1
ATOM 708 O O . LYS A 1 89 ? -13.461 9.878 5.696 1.00 89.00 89 LYS A O 1
ATOM 713 N N . ILE A 1 90 ? -12.355 11.834 5.644 1.00 88.06 90 ILE A N 1
ATOM 714 C CA . ILE A 1 90 ? -12.671 12.211 7.025 1.00 88.06 90 ILE A CA 1
ATOM 715 C C . ILE A 1 90 ? -14.082 12.815 7.033 1.00 88.06 90 ILE A C 1
ATOM 717 O O . ILE A 1 90 ? -14.412 13.659 6.196 1.00 88.06 90 ILE A O 1
ATOM 721 N N . TYR A 1 91 ? -14.943 12.314 7.925 1.00 87.19 91 TYR A N 1
ATOM 722 C CA . TYR A 1 91 ? -16.372 12.668 8.010 1.00 87.19 91 TYR A CA 1
ATOM 723 C C . TYR A 1 91 ? -17.151 12.513 6.689 1.00 87.19 91 TYR A C 1
ATOM 725 O O . TYR A 1 91 ? -18.171 13.158 6.478 1.00 87.19 91 TYR A O 1
ATOM 733 N N . GLY A 1 92 ? -16.665 11.677 5.763 1.00 84.75 92 GLY A N 1
ATOM 734 C CA . GLY A 1 92 ? -17.279 11.492 4.442 1.00 84.75 92 GLY A CA 1
ATOM 735 C C . GLY A 1 92 ? -17.136 12.682 3.483 1.00 84.75 92 GLY A C 1
ATOM 736 O O . GLY A 1 92 ? -17.581 12.580 2.340 1.00 84.75 92 GLY A O 1
ATOM 737 N N . GLN A 1 93 ? -16.488 13.771 3.903 1.00 87.88 93 GLN A N 1
ATOM 738 C CA . GLN A 1 93 ? -16.422 15.028 3.152 1.00 87.88 93 GLN A CA 1
ATOM 739 C C . GLN A 1 93 ? -15.003 15.388 2.725 1.00 87.88 93 GLN A C 1
ATOM 741 O O . GLN A 1 93 ? -14.799 15.763 1.575 1.00 87.88 93 GLN A O 1
ATOM 746 N N . ILE A 1 94 ? -14.024 15.246 3.620 1.00 89.00 94 ILE A N 1
ATOM 747 C CA . ILE A 1 94 ? -12.656 15.715 3.385 1.00 89.00 94 ILE A CA 1
ATOM 748 C C . ILE A 1 94 ? -11.834 14.557 2.812 1.00 89.00 94 ILE A C 1
ATOM 750 O O . ILE A 1 94 ? -11.542 13.622 3.563 1.00 89.00 94 ILE A O 1
ATOM 754 N N . PRO A 1 95 ? -11.480 14.562 1.513 1.00 87.94 95 PRO A N 1
ATOM 755 C CA . PRO A 1 95 ? -10.628 13.530 0.942 1.00 87.94 95 PRO A CA 1
ATOM 756 C C . PRO A 1 95 ? -9.211 13.661 1.498 1.00 87.94 95 PRO A C 1
ATOM 758 O O . PRO A 1 95 ? -8.632 14.744 1.531 1.00 87.94 95 PRO A O 1
ATOM 761 N N . VAL A 1 96 ? -8.652 12.538 1.928 1.00 86.88 96 VAL A N 1
ATOM 762 C CA . VAL A 1 96 ? -7.296 12.439 2.450 1.00 86.88 96 VAL A CA 1
ATOM 763 C C . VAL A 1 96 ? -6.582 11.323 1.709 1.00 86.88 96 VAL A C 1
ATOM 765 O O . VAL A 1 96 ? -7.070 10.195 1.628 1.00 86.88 96 VAL A O 1
ATOM 768 N N . ASN A 1 97 ? -5.405 11.650 1.184 1.00 87.06 97 ASN A N 1
ATOM 769 C CA . ASN A 1 97 ? -4.499 10.705 0.554 1.00 87.06 97 ASN A CA 1
ATOM 770 C C . ASN A 1 97 ? -3.190 10.706 1.339 1.00 87.06 97 ASN A C 1
ATOM 772 O O . ASN A 1 97 ? -2.532 11.737 1.460 1.00 87.06 97 ASN A O 1
ATOM 776 N N . ILE A 1 98 ? -2.831 9.553 1.892 1.00 87.06 98 ILE A N 1
ATOM 777 C CA . ILE A 1 98 ? -1.590 9.373 2.644 1.00 87.06 98 ILE A CA 1
ATOM 778 C C . ILE A 1 98 ? -0.730 8.394 1.864 1.00 87.06 98 ILE A C 1
ATOM 780 O O . ILE A 1 98 ? -1.200 7.315 1.511 1.00 87.06 98 ILE A O 1
ATOM 784 N N . SER A 1 99 ? 0.526 8.762 1.616 1.00 87.25 99 SER A N 1
ATOM 785 C CA . SER A 1 99 ? 1.538 7.892 1.014 1.00 87.25 99 SER A CA 1
ATOM 786 C C . SER A 1 99 ? 2.770 7.832 1.917 1.00 87.25 99 SER A C 1
ATOM 788 O O . SER A 1 99 ? 3.316 8.868 2.291 1.00 87.25 99 SER A O 1
ATOM 790 N N . VAL A 1 100 ? 3.219 6.624 2.251 1.00 88.00 100 VAL A N 1
ATOM 791 C CA . VAL A 1 100 ? 4.433 6.364 3.037 1.00 88.00 100 VAL A CA 1
ATOM 792 C C . VAL A 1 100 ? 5.405 5.556 2.188 1.00 88.00 100 VAL A C 1
ATOM 794 O O . VAL A 1 100 ? 5.031 4.543 1.600 1.00 88.00 100 VAL A O 1
ATOM 797 N N . PHE A 1 101 ? 6.660 6.001 2.138 1.00 83.38 101 PHE A N 1
ATOM 798 C CA . PHE A 1 101 ? 7.720 5.387 1.341 1.00 83.38 101 PHE A CA 1
ATOM 799 C C . PHE A 1 101 ? 8.721 4.674 2.245 1.00 83.38 101 PHE A C 1
ATOM 801 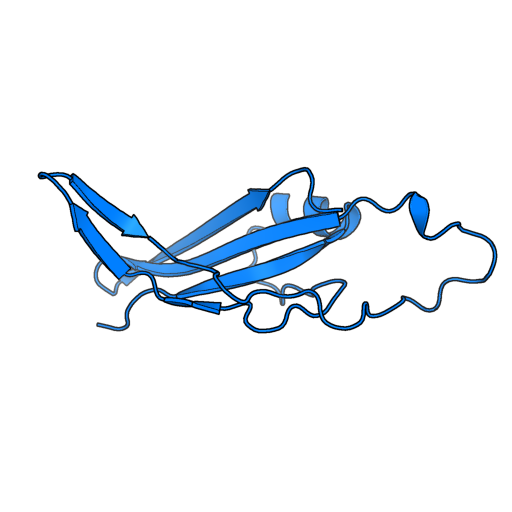O O . PHE A 1 101 ? 9.269 5.291 3.160 1.00 83.38 101 PHE A O 1
ATOM 808 N N . ILE A 1 102 ? 9.040 3.417 1.939 1.00 82.81 102 ILE A N 1
ATOM 809 C CA . ILE A 1 102 ? 10.171 2.718 2.559 1.00 82.81 102 ILE A CA 1
ATOM 810 C C . ILE A 1 102 ? 11.367 2.805 1.607 1.00 82.81 102 ILE A C 1
ATOM 812 O O . ILE A 1 102 ? 11.339 2.261 0.506 1.00 82.81 102 ILE A O 1
ATOM 816 N N . LYS A 1 103 ? 12.409 3.537 2.027 1.00 63.91 103 LYS A N 1
ATOM 817 C CA . LYS A 1 103 ? 13.540 3.977 1.183 1.00 63.91 103 LYS A CA 1
ATOM 818 C C . LYS A 1 103 ? 14.540 2.886 0.757 1.00 63.91 103 LYS A C 1
ATOM 820 O O . LYS A 1 103 ? 15.477 3.224 0.044 1.00 63.91 103 LYS A O 1
ATOM 825 N N . TYR A 1 104 ? 14.361 1.623 1.145 1.00 58.25 104 TYR A N 1
ATOM 826 C CA . TYR A 1 104 ? 15.353 0.558 0.918 1.00 58.25 104 TYR A CA 1
ATOM 827 C C . TYR A 1 104 ? 14.701 -0.804 0.658 1.00 58.25 104 TYR A C 1
ATOM 829 O O . TYR A 1 104 ? 14.974 -1.772 1.363 1.00 58.25 104 TYR A O 1
ATOM 837 N N . ALA A 1 105 ? 13.783 -0.878 -0.303 1.00 55.62 105 ALA A N 1
ATOM 838 C CA . ALA A 1 105 ? 13.145 -2.142 -0.643 1.00 55.62 105 ALA A CA 1
ATOM 839 C C . ALA A 1 105 ? 13.747 -2.696 -1.936 1.00 55.62 105 ALA A C 1
ATOM 841 O O . ALA A 1 105 ? 13.166 -2.492 -2.996 1.00 55.62 105 ALA A O 1
ATOM 842 N N . ILE A 1 106 ? 14.836 -3.460 -1.769 1.00 48.53 106 ILE A N 1
ATOM 843 C CA . ILE A 1 106 ? 15.530 -4.268 -2.791 1.00 48.53 106 ILE A CA 1
ATOM 844 C C . ILE A 1 106 ? 16.384 -3.436 -3.755 1.00 48.53 106 ILE A C 1
ATOM 846 O O . ILE A 1 106 ? 15.871 -2.478 -4.379 1.00 48.53 106 ILE A O 1
#

InterPro domains:
  IPR008967 p53-like transcription factor, DNA-binding domain superfamily [SSF49417] (3-92)
  IPR012345 STAT transcription factor, DNA-binding, N-terminal [G3DSA:2.60.40.630] (1-102)
  IPR013801 STAT transcription factor, DNA-binding [PF02864] (2-93)

Foldseek 3Di:
DDFWKKFKAKDWPVLVVVVVVDPDPPPSDGQFDKPQRMFTFDFDDDPNDTDTDTDRPPIDTDDGPPDPDPDDDDPVPIFMKMKIWIWDADVNPRIDIDIDIDRHDD

Sequence (106 aa):
MSTPQVTAYIINEAQRRIWSQELNLGKKESCGQISNNTAKMECIEFQEIKSVIASFKSMRLAKPKRADKKAMESVMDEKFAIVFQSEFKIYGQIPVNISVFIKYAI

Secondary structure (DSSP, 8-state):
-PPPEEEEEEEEHHHHHHHHH--S------SSEEET-EEEEEEEEETTEEEEEE--SS-EEES-------TTS-GGG--EEEEEEEEEEETTTEEEEEEEEETT--

Radius of gyration: 16.34 Å; chains: 1; bounding box: 42×29×52 Å

pLDDT: mean 77.39, std 15.0, range [46.72, 94.69]

Organism: NCBI:txid299467